Protein AF-A0A4Q2Z4Z4-F1 (afdb_monomer_li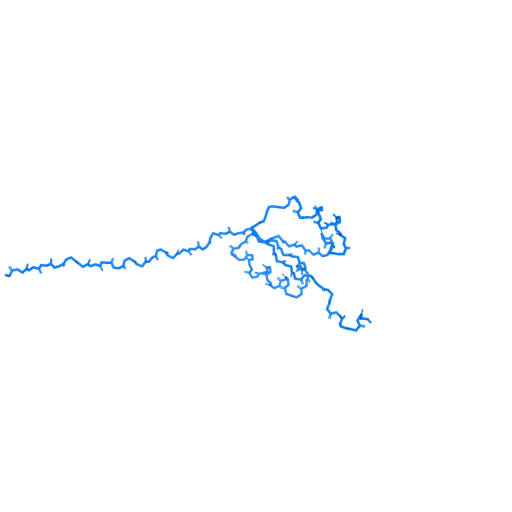te)

Secondary structure (DSSP, 8-state):
----PPP----PPP---PPP-EEEEETTTSHHHHHHHHHHTTTSEEEEE-TTT--TT-HHHHHHHHTT---SEEEE------TT--

Sequence (86 aa):
MAHRQPELIHAIPPVMIPPKKTIAIVGSAGRLGAYLADALEKEHDVIRLARPQMDLADLGSVERSLKPLDYDLLVITGALTAVDYC

Foldseek 3Di:
DDDDDDDPPPPPPPPPPDDAWEEEEEQCVDPVNVVVQVVNVVRHRYHYHYCVQAPPVDPVSVCVNPVVDDGPYYHYPDDDPPPVPD

Structure (mmCIF, N/CA/C/O backbone):
data_AF-A0A4Q2Z4Z4-F1
#
_entry.id   AF-A0A4Q2Z4Z4-F1
#
loop_
_atom_site.group_PDB
_atom_site.id
_atom_site.type_symbol
_atom_site.label_atom_id
_atom_site.label_alt_id
_atom_site.label_comp_id
_atom_site.label_asym_id
_atom_site.label_entity_id
_atom_site.label_seq_id
_atom_site.pdbx_PDB_ins_code
_atom_site.Cartn_x
_atom_site.Cartn_y
_atom_site.Cartn_z
_atom_site.occupancy
_atom_site.B_iso_or_equiv
_atom_site.auth_seq_id
_atom_site.auth_comp_id
_atom_site.auth_asym_id
_atom_site.auth_atom_id
_atom_site.pdbx_PDB_model_num
ATOM 1 N N . MET A 1 1 ? -25.952 -33.471 56.645 1.00 47.50 1 MET A N 1
ATOM 2 C CA . MET A 1 1 ? -26.877 -33.216 55.518 1.00 47.50 1 MET A CA 1
ATOM 3 C C . MET A 1 1 ? -27.046 -31.699 55.419 1.00 47.50 1 MET A C 1
ATOM 5 O O . MET A 1 1 ? -27.521 -31.138 56.387 1.00 47.50 1 MET A O 1
ATOM 9 N N . ALA A 1 2 ? -26.619 -30.926 54.425 1.00 47.56 2 ALA A N 1
ATOM 10 C CA . ALA A 1 2 ? -25.928 -31.160 53.166 1.00 47.56 2 ALA A CA 1
ATOM 11 C C . ALA A 1 2 ? -25.030 -29.928 52.905 1.00 47.56 2 ALA A C 1
ATOM 13 O O . ALA A 1 2 ? -25.478 -28.791 53.042 1.00 47.56 2 ALA A O 1
ATOM 14 N N . HIS A 1 3 ? -23.761 -30.158 52.574 1.00 49.25 3 HIS A N 1
ATOM 15 C CA . HIS A 1 3 ? -22.796 -29.125 52.203 1.00 49.25 3 HIS A CA 1
ATOM 16 C C . HIS A 1 3 ? -22.999 -28.806 50.713 1.00 49.25 3 HIS A C 1
ATOM 18 O O . HIS A 1 3 ? -22.602 -29.594 49.859 1.00 49.25 3 HIS A O 1
ATOM 24 N N . ARG A 1 4 ? -23.696 -27.708 50.392 1.00 56.84 4 ARG A N 1
ATOM 25 C CA . ARG A 1 4 ? -23.824 -27.218 49.009 1.00 56.84 4 ARG A CA 1
ATOM 26 C C . ARG A 1 4 ? -22.547 -26.465 48.636 1.00 56.84 4 ARG A C 1
ATOM 28 O O . ARG A 1 4 ? -22.292 -25.393 49.177 1.00 56.84 4 ARG A O 1
ATOM 35 N N . GLN A 1 5 ? -21.761 -27.028 47.723 1.00 61.56 5 GLN A N 1
ATOM 36 C CA . GLN A 1 5 ? -20.690 -26.304 47.038 1.00 61.56 5 GLN A CA 1
ATOM 37 C C . GLN A 1 5 ? -21.312 -25.237 46.116 1.00 61.56 5 GLN A C 1
ATOM 39 O O . GLN A 1 5 ? -22.283 -25.551 45.425 1.00 61.56 5 GLN A O 1
ATOM 44 N N . PRO A 1 6 ? -20.805 -23.993 46.091 1.00 56.00 6 PRO A N 1
ATOM 45 C CA . PRO A 1 6 ? -21.200 -23.020 45.081 1.00 56.00 6 PRO A CA 1
ATOM 46 C C . PRO A 1 6 ? -20.589 -23.411 43.730 1.00 56.00 6 PRO A C 1
ATOM 48 O O . PRO A 1 6 ? -19.393 -23.685 43.630 1.00 56.00 6 PRO A O 1
ATOM 51 N N . GLU A 1 7 ? -21.428 -23.463 42.698 1.00 56.69 7 GLU A N 1
ATOM 52 C CA . GLU A 1 7 ? -21.021 -23.779 41.332 1.00 56.69 7 GLU A CA 1
ATOM 53 C C . GLU A 1 7 ? -20.090 -22.685 40.800 1.00 56.69 7 GLU A C 1
ATOM 55 O O . GLU A 1 7 ? -20.440 -21.505 40.737 1.00 56.69 7 GLU A O 1
ATOM 60 N N . LEU A 1 8 ? -18.876 -23.089 40.428 1.00 55.19 8 LEU A N 1
ATOM 61 C CA . LEU A 1 8 ? -17.911 -22.244 39.743 1.00 55.19 8 LEU A CA 1
ATOM 62 C C . LEU A 1 8 ? -18.418 -22.014 38.312 1.00 55.19 8 LEU A C 1
ATOM 64 O O . LEU A 1 8 ? -18.120 -22.785 37.403 1.00 55.19 8 LEU A O 1
ATOM 68 N N . ILE A 1 9 ? -19.213 -20.962 38.121 1.00 61.62 9 ILE A N 1
ATOM 69 C CA . ILE A 1 9 ? -19.566 -20.440 36.797 1.00 61.62 9 ILE A CA 1
ATOM 70 C C . ILE A 1 9 ? -18.269 -20.056 36.081 1.00 61.62 9 ILE A C 1
ATOM 72 O O . ILE A 1 9 ? -17.660 -19.025 36.362 1.00 61.62 9 ILE A O 1
ATOM 76 N N . HIS A 1 10 ? -17.825 -20.922 35.174 1.00 56.59 10 HIS A N 1
ATOM 77 C CA . HIS A 1 10 ? -16.727 -20.647 34.261 1.00 56.59 10 HIS A CA 1
ATOM 78 C C . HIS A 1 10 ? -17.214 -19.561 33.295 1.00 56.59 10 HIS A C 1
ATOM 80 O O . HIS A 1 10 ? -17.880 -19.848 32.301 1.00 56.59 10 HIS A O 1
ATOM 86 N N . ALA A 1 11 ? -16.978 -18.294 33.643 1.00 66.44 11 ALA A N 1
ATOM 87 C CA . ALA A 1 11 ? -17.246 -17.184 32.746 1.00 66.44 11 ALA A CA 1
ATOM 88 C C . ALA A 1 11 ? -16.431 -17.421 31.470 1.00 66.44 11 ALA A C 1
ATOM 90 O O . ALA A 1 11 ? -15.201 -17.435 31.508 1.00 66.44 11 ALA A O 1
ATOM 91 N N . ILE A 1 12 ? -17.119 -17.648 30.350 1.00 64.69 12 ILE A N 1
ATOM 92 C CA . ILE A 1 12 ? -16.494 -17.605 29.029 1.00 64.69 12 ILE A CA 1
ATOM 93 C C . ILE A 1 12 ? -15.813 -16.232 28.954 1.00 64.69 12 ILE A C 1
ATOM 95 O O . ILE A 1 12 ? -16.492 -15.232 29.222 1.00 64.69 12 ILE A O 1
ATOM 99 N N . PRO A 1 13 ? -14.497 -16.149 28.677 1.00 62.41 13 PRO A N 1
ATOM 100 C CA . PRO A 1 13 ? -13.842 -14.856 28.566 1.00 62.41 13 PRO A CA 1
ATOM 101 C C . PRO A 1 13 ? -14.621 -14.028 27.540 1.00 62.41 13 PRO A C 1
ATOM 103 O O . PRO A 1 13 ? -15.047 -14.591 26.524 1.00 62.41 13 PRO A O 1
ATOM 106 N N . PRO A 1 14 ? -14.864 -12.729 27.793 1.00 68.06 14 PRO A N 1
ATOM 107 C CA . PRO A 1 14 ? -15.526 -11.891 26.808 1.00 68.06 14 PRO A CA 1
ATOM 108 C C . PRO A 1 14 ? -14.789 -12.068 25.483 1.00 68.06 14 PRO A 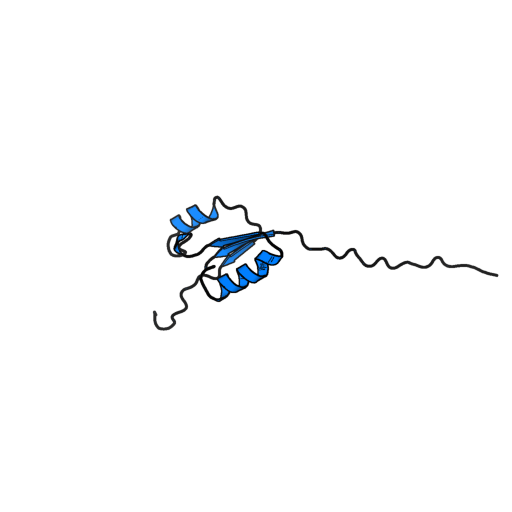C 1
ATOM 110 O O . PRO A 1 14 ? -13.559 -11.986 25.444 1.00 68.06 14 PRO A O 1
ATOM 113 N N . VAL A 1 15 ? -15.532 -12.383 24.418 1.00 69.19 15 VAL A N 1
ATOM 114 C CA . VAL A 1 15 ? -14.969 -12.445 23.070 1.00 69.19 15 VAL A CA 1
ATOM 115 C C . VAL A 1 15 ? -14.353 -11.077 22.813 1.00 69.19 15 VAL A C 1
ATOM 117 O O . VAL A 1 15 ? -15.061 -10.081 22.674 1.00 69.19 15 VAL A O 1
ATOM 120 N N . MET A 1 16 ? -13.025 -11.014 22.842 1.00 61.59 16 MET A N 1
ATOM 121 C CA . MET A 1 16 ? -12.283 -9.798 22.567 1.00 61.59 16 MET A CA 1
ATOM 122 C C . MET A 1 16 ? -12.387 -9.562 21.068 1.00 61.59 16 MET A C 1
ATOM 124 O O . MET A 1 16 ? -11.653 -10.162 20.287 1.00 61.59 16 MET A O 1
ATOM 128 N N . ILE A 1 17 ? -13.343 -8.727 20.669 1.00 68.19 17 ILE A N 1
ATOM 129 C CA . ILE A 1 17 ? -13.382 -8.188 19.315 1.00 68.19 17 ILE A CA 1
ATOM 130 C C . ILE A 1 17 ? -12.119 -7.325 19.196 1.00 68.19 17 ILE A C 1
ATOM 132 O O . ILE A 1 17 ? -11.987 -6.367 19.965 1.00 68.19 17 ILE A O 1
ATOM 136 N N . PRO A 1 18 ? -11.150 -7.680 18.333 1.00 71.19 18 PRO A N 1
ATOM 137 C CA . PRO A 1 18 ? -9.953 -6.869 18.178 1.00 71.19 18 PRO A CA 1
ATOM 138 C C . PRO A 1 18 ? -10.367 -5.445 17.780 1.00 71.19 18 PRO A C 1
ATOM 140 O O . PRO A 1 18 ? -11.313 -5.283 17.003 1.00 71.19 18 PRO A O 1
ATOM 143 N N . PRO A 1 19 ? -9.708 -4.404 18.321 1.00 85.50 19 PRO A N 1
ATOM 144 C CA . PRO A 1 19 ? -10.071 -3.035 17.997 1.00 85.50 19 PRO A CA 1
ATOM 145 C C . PRO A 1 19 ? -9.927 -2.803 16.493 1.00 85.50 19 PRO A C 1
ATOM 147 O O . PRO A 1 19 ? -8.997 -3.312 15.859 1.00 85.50 19 PRO A O 1
ATOM 150 N N . LYS A 1 20 ? -10.849 -2.014 15.935 1.00 93.88 20 LYS A N 1
ATOM 151 C CA . LYS A 1 20 ? -10.749 -1.518 14.564 1.00 93.88 20 LYS A CA 1
ATOM 152 C C . LYS A 1 20 ? -9.401 -0.806 14.392 1.00 93.88 20 LYS A C 1
ATOM 154 O O . LYS A 1 20 ? -9.037 0.003 15.241 1.00 93.88 20 LYS A O 1
ATOM 159 N N . LYS A 1 21 ? -8.666 -1.138 13.329 1.00 96.94 21 LYS A N 1
ATOM 160 C CA . LYS A 1 21 ? -7.342 -0.579 13.014 1.00 96.94 21 LYS A CA 1
ATOM 161 C C . LYS A 1 21 ? -7.392 0.284 11.763 1.00 96.94 21 LYS A C 1
ATOM 163 O O . LYS A 1 21 ? -8.211 0.016 10.883 1.00 96.94 21 LYS A O 1
ATOM 168 N N . THR A 1 22 ? -6.456 1.220 11.654 1.00 98.31 22 THR A N 1
ATOM 169 C CA . THR A 1 22 ? -6.145 1.915 10.403 1.00 98.31 22 THR A CA 1
ATOM 170 C C . THR A 1 22 ? -4.993 1.204 9.694 1.00 98.31 22 THR A C 1
ATOM 172 O O . THR A 1 22 ? -3.889 1.101 10.230 1.00 98.31 22 THR A O 1
ATOM 175 N N . ILE A 1 23 ? -5.238 0.684 8.492 1.00 98.44 23 ILE A N 1
ATOM 176 C CA . ILE A 1 23 ? -4.297 -0.161 7.747 1.00 98.44 23 ILE A CA 1
ATOM 177 C C . ILE A 1 23 ? -3.960 0.490 6.407 1.00 98.44 23 ILE A C 1
ATOM 179 O O . ILE A 1 23 ? -4.813 0.601 5.529 1.00 98.44 23 ILE A O 1
ATOM 183 N N . ALA A 1 24 ? -2.698 0.863 6.210 1.00 98.44 24 ALA A N 1
ATOM 184 C CA . ALA A 1 24 ? -2.199 1.332 4.923 1.00 98.44 24 ALA A CA 1
ATOM 185 C C . ALA A 1 24 ? -1.757 0.150 4.048 1.00 98.44 24 ALA A C 1
ATOM 187 O O . ALA A 1 24 ? -0.938 -0.671 4.463 1.00 98.44 24 ALA A O 1
ATOM 188 N N . ILE A 1 25 ? -2.270 0.067 2.819 1.00 98.56 25 ILE A N 1
ATOM 189 C CA . ILE A 1 25 ? -1.942 -0.995 1.857 1.00 98.56 25 ILE A CA 1
ATOM 190 C C . ILE A 1 25 ? -1.310 -0.380 0.613 1.00 98.56 25 ILE A C 1
ATOM 192 O O . ILE A 1 25 ? -1.978 0.292 -0.175 1.00 98.56 25 ILE A O 1
ATOM 196 N N . VAL A 1 26 ? -0.025 -0.661 0.410 1.00 98.31 26 VAL A N 1
ATOM 197 C CA . VAL A 1 26 ? 0.751 -0.250 -0.768 1.00 98.31 26 VAL A CA 1
ATOM 198 C C . VAL A 1 26 ? 0.610 -1.278 -1.876 1.00 98.31 26 VAL A C 1
ATOM 200 O O . VAL A 1 26 ? 0.706 -2.479 -1.622 1.00 98.31 26 VAL A O 1
ATOM 203 N N . GLY A 1 27 ? 0.446 -0.822 -3.115 1.00 97.88 27 GLY A N 1
ATOM 204 C CA . GLY A 1 27 ? 0.151 -1.695 -4.251 1.00 97.88 27 GLY A CA 1
ATOM 205 C C . GLY A 1 27 ? -1.323 -2.098 -4.305 1.00 97.88 27 GLY A C 1
ATOM 206 O O . GLY A 1 27 ? -1.646 -3.156 -4.839 1.00 97.88 27 GLY A O 1
ATOM 207 N N . SER A 1 28 ? -2.221 -1.258 -3.777 1.00 98.12 28 SER A N 1
ATOM 208 C CA . SER A 1 28 ? -3.659 -1.548 -3.652 1.00 98.12 28 SER A CA 1
ATOM 209 C C . SER A 1 28 ? -4.392 -1.767 -4.982 1.00 98.12 28 SER A C 1
ATOM 211 O O . SER A 1 28 ? -5.471 -2.345 -4.985 1.00 98.12 28 SER A O 1
ATOM 213 N N . ALA A 1 29 ? -3.815 -1.344 -6.112 1.00 97.75 29 ALA A N 1
ATOM 214 C CA . ALA A 1 29 ? -4.337 -1.622 -7.454 1.00 97.75 29 ALA A CA 1
ATOM 215 C C . ALA A 1 29 ? -3.862 -2.971 -8.040 1.00 97.75 29 ALA A C 1
ATOM 217 O O . ALA A 1 29 ? -4.321 -3.380 -9.105 1.00 97.75 29 ALA A O 1
ATOM 218 N N . GLY A 1 30 ? -2.919 -3.658 -7.385 1.00 97.31 30 GLY A N 1
ATOM 219 C CA . GLY A 1 30 ? -2.480 -5.000 -7.766 1.00 97.31 30 GLY A CA 1
ATOM 220 C C . GLY A 1 30 ? -3.440 -6.078 -7.259 1.00 97.31 30 GLY A C 1
ATOM 221 O O . GLY A 1 30 ? -4.223 -5.844 -6.347 1.00 97.31 30 GLY A O 1
ATOM 222 N N . ARG A 1 31 ? -3.345 -7.296 -7.806 1.00 97.81 31 ARG A N 1
ATOM 223 C CA . ARG A 1 31 ? -4.255 -8.414 -7.471 1.00 97.81 31 ARG A CA 1
ATOM 224 C C . ARG A 1 31 ? -4.352 -8.690 -5.965 1.00 97.81 31 ARG A C 1
ATOM 226 O O . ARG A 1 31 ? -5.449 -8.771 -5.427 1.00 97.81 31 ARG A O 1
ATOM 233 N N . LEU A 1 32 ? -3.203 -8.823 -5.297 1.00 97.94 32 LEU A N 1
ATOM 234 C CA . LEU A 1 32 ? -3.146 -9.106 -3.862 1.00 97.94 32 LEU A CA 1
ATOM 235 C C . LEU A 1 32 ? -3.613 -7.904 -3.035 1.00 97.94 32 LEU A C 1
ATOM 237 O O . LEU A 1 32 ? -4.452 -8.066 -2.157 1.00 97.94 32 LEU A O 1
ATOM 241 N N . GLY A 1 33 ? -3.093 -6.710 -3.329 1.00 98.19 33 GLY A N 1
ATOM 242 C CA . GLY A 1 33 ? -3.439 -5.492 -2.598 1.00 98.19 33 GLY A CA 1
ATOM 243 C C . GLY A 1 33 ? -4.922 -5.135 -2.698 1.00 98.19 33 GLY A C 1
ATOM 244 O O . GLY A 1 33 ? -5.515 -4.746 -1.695 1.00 98.19 33 GLY A O 1
ATOM 245 N N . ALA A 1 34 ? -5.535 -5.321 -3.871 1.00 98.50 34 ALA A N 1
ATOM 246 C CA . ALA A 1 34 ? -6.956 -5.070 -4.088 1.00 98.50 34 ALA A CA 1
ATOM 247 C C . ALA A 1 34 ? -7.822 -6.013 -3.246 1.00 98.50 34 ALA A C 1
ATOM 249 O O . ALA A 1 34 ? -8.629 -5.535 -2.451 1.00 98.50 34 ALA A O 1
ATOM 250 N N . TYR A 1 35 ? -7.581 -7.326 -3.355 1.00 98.50 35 TYR A N 1
ATOM 251 C CA . TYR A 1 35 ? -8.323 -8.340 -2.604 1.00 98.50 35 TYR A CA 1
ATOM 252 C C . TYR A 1 35 ? -8.147 -8.183 -1.090 1.00 98.50 35 TYR A C 1
ATOM 254 O O . TYR A 1 35 ? -9.109 -8.293 -0.333 1.00 98.50 35 TYR A O 1
ATOM 262 N N . LEU A 1 36 ? -6.919 -7.904 -0.641 1.00 98.00 36 LEU A N 1
ATOM 263 C CA . LEU A 1 36 ? -6.633 -7.688 0.772 1.00 98.00 36 LEU A CA 1
ATOM 264 C C . LEU A 1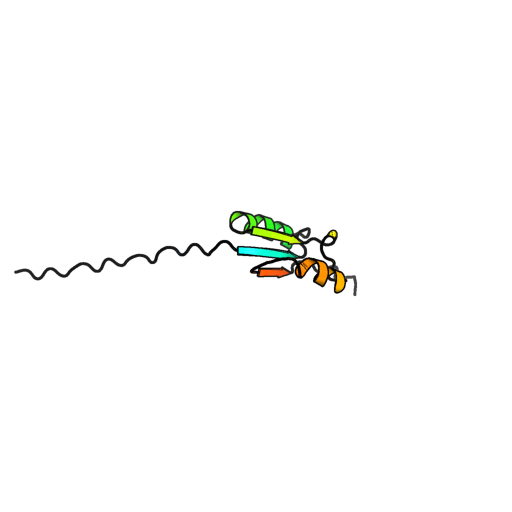 36 ? -7.380 -6.464 1.308 1.00 98.00 36 LEU A C 1
ATOM 266 O O . LEU A 1 36 ? -7.973 -6.535 2.380 1.00 98.00 36 LEU A O 1
ATOM 270 N N . ALA A 1 37 ? -7.379 -5.362 0.560 1.00 98.38 37 ALA A N 1
ATOM 271 C CA . ALA A 1 37 ? -8.100 -4.163 0.951 1.00 98.38 37 ALA A CA 1
ATOM 272 C C . ALA A 1 37 ? -9.620 -4.404 1.013 1.00 98.38 37 ALA A C 1
ATOM 274 O O . ALA A 1 37 ? -10.221 -4.093 2.035 1.00 98.38 37 ALA A O 1
ATOM 275 N N . ASP A 1 38 ? -10.219 -5.060 0.011 1.00 98.25 38 ASP A N 1
ATOM 276 C CA . ASP A 1 38 ? -11.655 -5.403 0.023 1.00 98.25 38 ASP A CA 1
ATOM 277 C C . ASP A 1 38 ? -12.040 -6.302 1.208 1.00 98.25 38 ASP A C 1
ATOM 279 O O . ASP A 1 38 ? -13.140 -6.208 1.757 1.00 98.25 38 ASP A O 1
ATOM 283 N N . ALA A 1 39 ? -11.150 -7.220 1.596 1.00 97.94 39 ALA A N 1
ATOM 284 C CA . ALA A 1 39 ? -11.376 -8.097 2.735 1.00 97.94 39 ALA A CA 1
ATOM 285 C C . ALA A 1 39 ? -11.305 -7.332 4.065 1.00 97.94 39 ALA A C 1
ATOM 287 O O . ALA A 1 39 ? -12.173 -7.528 4.914 1.00 97.94 39 ALA A O 1
ATOM 288 N N . LEU A 1 40 ? -10.302 -6.464 4.235 1.00 97.38 40 LEU A N 1
ATOM 289 C CA . LEU A 1 40 ? -10.046 -5.757 5.494 1.00 97.38 40 LEU A CA 1
ATOM 290 C C . LEU A 1 40 ? -10.972 -4.554 5.714 1.00 97.38 40 LEU A C 1
ATOM 292 O O . LEU A 1 40 ? -11.295 -4.261 6.860 1.00 97.38 40 LEU A O 1
ATOM 296 N N . GLU A 1 41 ? -11.467 -3.902 4.660 1.00 97.38 41 GLU A N 1
ATOM 297 C CA . GLU A 1 41 ? -12.420 -2.779 4.766 1.00 97.38 41 GLU A CA 1
ATOM 298 C C . GLU A 1 41 ? -13.735 -3.150 5.466 1.00 97.38 41 GLU A C 1
ATOM 300 O O . GLU A 1 41 ? -14.455 -2.280 5.953 1.00 97.38 41 GLU A O 1
ATOM 305 N N . LYS A 1 42 ? -14.047 -4.447 5.557 1.00 95.75 42 LYS A N 1
ATOM 306 C CA . LYS A 1 42 ? -15.217 -4.951 6.287 1.00 95.75 42 LYS A CA 1
ATOM 307 C C . LYS A 1 42 ? -15.113 -4.719 7.795 1.00 95.75 42 LYS A C 1
ATOM 309 O O . LYS A 1 42 ? -16.138 -4.616 8.462 1.00 95.75 42 LYS A O 1
ATOM 314 N N . GLU A 1 43 ? -13.892 -4.667 8.324 1.00 96.12 43 GLU A N 1
ATOM 315 C CA . GLU A 1 43 ? -13.616 -4.691 9.766 1.00 96.12 43 GLU A CA 1
ATOM 316 C C . GLU A 1 43 ? -12.647 -3.584 10.213 1.00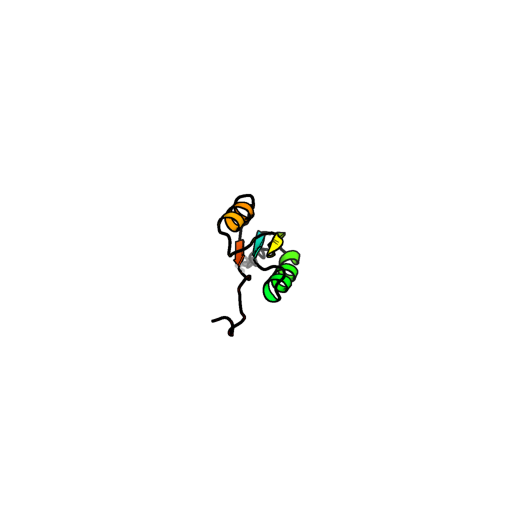 96.12 43 GLU A C 1
ATOM 318 O O . GLU A 1 43 ? -12.519 -3.320 11.410 1.00 96.12 43 GLU A O 1
ATOM 323 N N . HIS A 1 44 ? -11.965 -2.919 9.277 1.00 97.62 44 HIS A N 1
ATOM 324 C CA . HIS A 1 44 ? -10.881 -1.965 9.516 1.00 97.62 44 HIS A CA 1
ATOM 325 C C . HIS A 1 44 ? -11.002 -0.729 8.619 1.00 97.62 44 HIS A C 1
ATOM 327 O O . HIS A 1 44 ? -11.668 -0.754 7.587 1.00 97.62 44 HIS A O 1
ATOM 333 N N . ASP A 1 45 ? -10.352 0.363 9.014 1.00 98.06 45 ASP A N 1
ATOM 334 C CA . ASP A 1 45 ? -10.194 1.546 8.169 1.00 98.06 45 ASP A CA 1
ATOM 335 C C . ASP A 1 45 ? -8.986 1.333 7.255 1.00 98.06 45 ASP A C 1
ATOM 337 O O . ASP A 1 45 ? -7.855 1.227 7.722 1.00 98.06 45 ASP A O 1
ATOM 341 N N . VAL A 1 46 ? -9.200 1.218 5.945 1.00 98.38 46 VAL A N 1
ATOM 342 C CA . VAL A 1 46 ? -8.121 0.899 5.000 1.00 98.38 46 VAL A CA 1
ATOM 343 C C . VAL A 1 46 ? -7.742 2.122 4.173 1.00 98.38 46 VAL A C 1
ATOM 345 O O . VAL A 1 46 ? -8.574 2.735 3.508 1.00 98.38 46 VAL A O 1
ATOM 348 N N . ILE A 1 47 ? -6.449 2.441 4.162 1.00 98.50 47 ILE A N 1
ATOM 349 C CA . ILE A 1 47 ? -5.854 3.459 3.298 1.00 98.50 47 ILE A CA 1
ATOM 350 C C . ILE A 1 47 ? -5.225 2.749 2.098 1.00 98.50 47 ILE A C 1
ATOM 352 O O . ILE A 1 47 ? -4.209 2.060 2.211 1.00 98.50 47 ILE A O 1
ATOM 356 N N . ARG A 1 48 ? -5.826 2.915 0.920 1.00 98.38 48 ARG A N 1
ATOM 357 C CA . ARG A 1 48 ? -5.357 2.304 -0.330 1.00 98.38 48 ARG A CA 1
ATOM 358 C C . ARG A 1 48 ? -4.328 3.201 -1.020 1.00 98.38 48 ARG A C 1
ATOM 360 O O . ARG A 1 48 ? -4.667 4.275 -1.505 1.00 98.38 48 ARG A O 1
ATOM 367 N N . LEU A 1 49 ? -3.092 2.721 -1.146 1.00 98.25 49 LEU A N 1
ATOM 368 C CA . LEU A 1 49 ? -2.001 3.408 -1.842 1.00 98.25 49 LEU A CA 1
ATOM 369 C C . LEU A 1 49 ? -1.623 2.641 -3.118 1.00 98.25 49 LEU A C 1
ATOM 371 O O . LEU A 1 49 ? -0.961 1.601 -3.065 1.00 98.25 49 LEU A O 1
ATOM 375 N N . ALA A 1 50 ? -2.039 3.147 -4.280 1.00 97.69 50 ALA A N 1
ATOM 376 C CA . ALA A 1 50 ? -1.583 2.649 -5.575 1.00 97.69 50 ALA A CA 1
ATOM 377 C C . ALA A 1 50 ? -0.428 3.513 -6.107 1.00 97.69 50 ALA A C 1
ATOM 379 O O . ALA A 1 50 ? -0.043 4.518 -5.509 1.00 97.69 50 ALA A O 1
ATOM 380 N N . ARG A 1 51 ? 0.150 3.108 -7.243 1.00 96.25 51 ARG A N 1
ATOM 381 C CA . ARG A 1 51 ? 1.348 3.754 -7.796 1.00 96.25 51 ARG A CA 1
ATOM 382 C C . ARG A 1 51 ? 1.207 5.273 -8.013 1.00 96.25 51 ARG A C 1
ATOM 384 O O . ARG A 1 51 ? 2.160 5.973 -7.696 1.00 96.25 51 ARG A O 1
ATOM 391 N N . PRO A 1 52 ? 0.064 5.816 -8.485 1.00 96.00 52 PRO A N 1
ATOM 392 C CA . PRO A 1 52 ? -0.097 7.267 -8.613 1.00 96.00 52 PRO A CA 1
ATOM 393 C C . PRO A 1 52 ? -0.057 8.024 -7.277 1.00 96.00 52 PRO A C 1
ATOM 395 O O . PRO A 1 52 ? 0.278 9.203 -7.263 1.00 96.00 52 PRO A O 1
ATOM 398 N N . GLN A 1 53 ? -0.416 7.371 -6.167 1.00 96.00 53 GLN A N 1
ATOM 399 C CA . GLN A 1 53 ? -0.371 7.959 -4.826 1.00 96.00 53 GLN A CA 1
ATOM 400 C C . GLN A 1 53 ? 0.996 7.781 -4.169 1.00 96.00 53 GLN A C 1
ATOM 402 O O . GLN A 1 53 ? 1.383 8.610 -3.350 1.00 96.00 53 GLN A O 1
ATOM 407 N N . MET A 1 54 ? 1.708 6.697 -4.480 1.00 96.75 54 MET A N 1
ATOM 408 C CA . MET A 1 54 ? 3.029 6.423 -3.933 1.00 96.75 54 MET A CA 1
ATOM 409 C C . MET A 1 54 ? 3.837 5.532 -4.876 1.00 96.75 54 MET A C 1
ATOM 411 O O . MET A 1 54 ? 3.493 4.364 -5.080 1.00 96.75 54 MET A O 1
ATOM 415 N N . ASP A 1 55 ? 4.939 6.064 -5.407 1.00 96.44 55 ASP A N 1
ATOM 416 C CA . ASP A 1 55 ? 5.908 5.270 -6.161 1.00 96.44 55 ASP A CA 1
ATOM 417 C C . ASP A 1 55 ? 7.025 4.778 -5.232 1.00 96.44 55 ASP A C 1
ATOM 419 O O . ASP A 1 55 ? 7.779 5.568 -4.672 1.00 96.44 55 ASP A O 1
ATOM 423 N N . LEU A 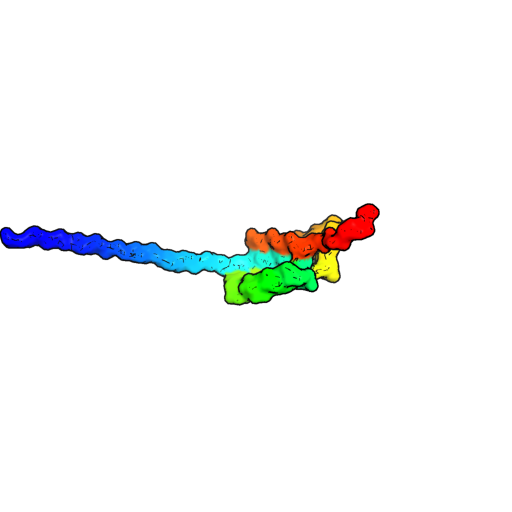1 56 ? 7.144 3.456 -5.084 1.00 96.06 56 LEU A N 1
ATOM 424 C CA . LEU A 1 56 ? 8.196 2.818 -4.286 1.00 96.06 56 LEU A CA 1
ATOM 425 C C . LEU A 1 56 ? 9.603 3.020 -4.873 1.00 96.06 56 LEU A C 1
ATOM 427 O O . LEU A 1 56 ? 10.582 2.838 -4.154 1.00 96.06 56 LEU A O 1
ATOM 431 N N . ALA A 1 57 ? 9.715 3.391 -6.152 1.00 95.75 57 ALA A N 1
ATOM 432 C CA . ALA A 1 57 ? 10.991 3.727 -6.780 1.00 95.75 57 ALA A CA 1
ATOM 433 C C . ALA A 1 57 ? 11.473 5.159 -6.460 1.00 95.75 57 ALA A C 1
ATOM 435 O O . ALA A 1 57 ? 12.619 5.488 -6.761 1.00 95.75 57 ALA A O 1
ATOM 436 N N . ASP A 1 58 ? 10.633 6.006 -5.851 1.00 97.38 58 ASP A N 1
ATOM 437 C CA . ASP A 1 58 ? 10.972 7.376 -5.446 1.00 97.38 58 ASP A CA 1
ATOM 438 C C . ASP A 1 58 ? 10.858 7.521 -3.919 1.00 97.38 58 ASP A C 1
ATOM 440 O O . ASP A 1 58 ? 9.762 7.624 -3.366 1.00 97.38 58 ASP A O 1
ATOM 444 N N . LEU A 1 59 ? 12.000 7.597 -3.224 1.00 97.62 59 LEU A N 1
ATOM 445 C CA . LEU A 1 59 ? 12.041 7.809 -1.772 1.00 97.62 59 LEU A CA 1
ATOM 446 C C . LEU A 1 59 ? 11.291 9.082 -1.348 1.00 97.62 59 LEU A C 1
ATOM 448 O O . LEU A 1 59 ? 10.588 9.079 -0.339 1.00 97.62 59 LEU A O 1
ATOM 452 N N . GLY A 1 60 ? 11.389 10.158 -2.130 1.00 98.00 60 GLY A N 1
ATOM 453 C CA . GLY A 1 60 ? 10.653 11.388 -1.864 1.00 98.00 60 GLY A CA 1
ATOM 454 C C . GLY A 1 60 ? 9.144 11.183 -1.987 1.00 98.00 60 GLY A C 1
ATOM 455 O O . GLY A 1 60 ? 8.388 11.753 -1.200 1.00 98.00 60 GLY A O 1
ATOM 456 N N . SER A 1 61 ? 8.690 10.357 -2.934 1.00 97.69 61 SER A N 1
ATOM 457 C CA . SER A 1 61 ? 7.281 9.955 -3.019 1.00 97.69 61 SER A CA 1
ATOM 458 C C . SER A 1 61 ? 6.864 9.169 -1.785 1.00 97.69 61 SER A C 1
ATOM 460 O O . SER A 1 61 ? 5.824 9.483 -1.219 1.00 97.69 61 SER A O 1
ATOM 462 N N . VAL A 1 62 ? 7.658 8.192 -1.345 1.00 97.44 62 VAL A N 1
ATOM 463 C CA . VAL A 1 62 ? 7.348 7.399 -0.145 1.00 97.44 62 VAL A CA 1
ATOM 464 C C . VAL A 1 62 ? 7.217 8.297 1.082 1.00 97.44 62 VAL A C 1
ATOM 466 O O . VAL A 1 62 ? 6.233 8.205 1.815 1.00 97.44 62 VAL A O 1
ATOM 469 N N . GLU A 1 63 ? 8.162 9.216 1.284 1.00 97.62 63 GLU A N 1
ATOM 470 C CA . GLU A 1 63 ? 8.113 10.140 2.415 1.00 97.62 63 GLU A CA 1
ATOM 471 C C . GLU A 1 63 ? 6.895 11.065 2.368 1.00 97.62 63 GLU A C 1
ATOM 473 O O . GLU A 1 63 ? 6.217 11.222 3.383 1.00 97.62 63 GLU A O 1
ATOM 478 N N . ARG A 1 64 ? 6.602 11.672 1.209 1.00 97.38 64 ARG A N 1
ATOM 479 C CA . ARG A 1 64 ? 5.447 12.571 1.053 1.00 97.38 64 ARG A CA 1
ATOM 480 C C . ARG A 1 64 ? 4.120 11.846 1.265 1.00 97.38 64 ARG A C 1
ATOM 482 O O . ARG A 1 64 ? 3.187 12.464 1.767 1.00 97.38 64 ARG A O 1
ATOM 489 N N . SER A 1 65 ? 4.042 10.572 0.892 1.00 96.62 65 SER A N 1
ATOM 490 C CA . SER A 1 65 ? 2.811 9.790 0.987 1.00 96.62 65 SER A CA 1
ATOM 491 C C . SER A 1 65 ? 2.604 9.172 2.367 1.00 96.62 65 SER A C 1
ATOM 493 O O . SER A 1 65 ? 1.467 9.140 2.818 1.00 96.62 65 SER A O 1
ATOM 495 N N . LEU A 1 66 ? 3.657 8.707 3.054 1.00 96.12 66 LEU A N 1
ATOM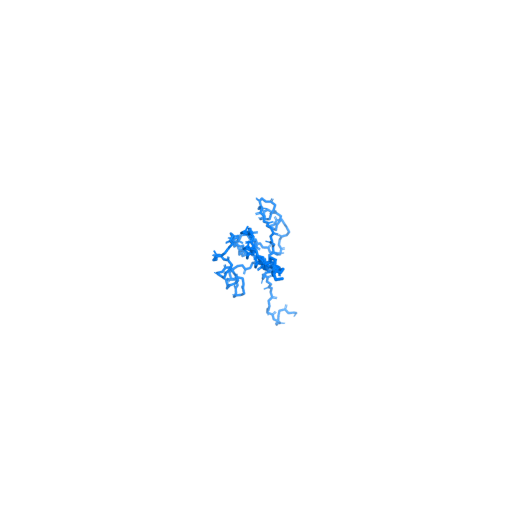 496 C CA . LEU A 1 66 ? 3.526 8.041 4.360 1.00 96.12 66 LEU A CA 1
ATOM 497 C C . LEU A 1 66 ? 3.603 8.990 5.559 1.00 96.12 66 LEU A C 1
ATOM 499 O O . LEU A 1 66 ? 2.849 8.792 6.505 1.00 96.12 66 LEU A O 1
ATOM 503 N N . LYS A 1 67 ? 4.465 10.023 5.543 1.00 96.31 67 LYS A N 1
ATOM 504 C CA . LYS A 1 67 ? 4.612 10.953 6.685 1.00 96.31 67 LYS A CA 1
ATOM 505 C C . LYS A 1 67 ? 3.299 11.585 7.176 1.00 96.31 67 LYS A C 1
ATOM 507 O O . LYS A 1 67 ? 3.180 11.754 8.385 1.00 96.31 67 LYS A O 1
ATOM 512 N N . PRO A 1 68 ? 2.346 11.985 6.311 1.00 97.06 68 PRO A N 1
ATOM 513 C CA . PRO A 1 68 ? 1.108 12.601 6.781 1.00 97.06 68 PRO A CA 1
ATOM 514 C C . PRO A 1 68 ? 0.042 11.589 7.232 1.00 97.06 68 PRO A C 1
ATOM 516 O O . PRO A 1 68 ? -1.013 12.017 7.693 1.00 97.06 68 PRO A O 1
ATOM 519 N N . LEU A 1 69 ? 0.263 10.281 7.060 1.00 96.81 69 LEU A N 1
ATOM 520 C CA . LEU A 1 69 ? -0.720 9.253 7.394 1.00 96.81 69 LEU A CA 1
ATOM 521 C C . LEU A 1 69 ? -0.502 8.732 8.812 1.00 96.81 69 LEU A C 1
ATOM 523 O O . LEU A 1 69 ? 0.620 8.421 9.201 1.00 96.81 69 LEU A O 1
ATOM 527 N N . ASP A 1 70 ? -1.601 8.565 9.539 1.00 96.06 70 ASP A N 1
ATOM 528 C CA . ASP A 1 70 ? -1.632 7.852 10.811 1.00 96.06 70 ASP A CA 1
ATOM 529 C C . ASP A 1 70 ? -2.179 6.441 10.559 1.00 96.06 70 ASP A C 1
ATOM 531 O O . ASP A 1 70 ? -3.320 6.281 10.116 1.00 96.06 70 ASP A O 1
ATOM 535 N N . TYR A 1 71 ? -1.343 5.418 10.735 1.00 97.44 71 TYR A N 1
ATOM 536 C CA . TYR A 1 71 ? -1.711 4.020 10.515 1.00 97.44 71 TYR A CA 1
ATOM 537 C C . TYR A 1 71 ? -1.126 3.117 11.604 1.00 97.44 71 TYR A C 1
ATOM 539 O O . TYR A 1 71 ? 0.016 3.282 12.028 1.00 97.44 71 TYR A O 1
ATOM 547 N N . ASP A 1 72 ? -1.889 2.098 12.001 1.00 97.69 72 ASP A N 1
ATOM 548 C CA . ASP A 1 72 ? -1.445 1.064 12.943 1.00 97.69 72 ASP A CA 1
ATOM 549 C C . ASP A 1 72 ? -0.602 -0.016 12.255 1.00 97.69 72 ASP A C 1
ATOM 551 O O . ASP A 1 72 ? 0.224 -0.682 12.883 1.00 97.69 72 ASP A O 1
ATOM 555 N N . LEU A 1 73 ? -0.870 -0.250 10.966 1.00 97.31 73 LEU A N 1
ATOM 556 C CA . LEU A 1 73 ? -0.256 -1.304 10.165 1.00 97.31 73 LEU A CA 1
ATOM 557 C C . LEU A 1 73 ? 0.024 -0.798 8.747 1.00 97.31 73 LEU A C 1
ATOM 559 O O . LEU A 1 73 ? -0.846 -0.211 8.107 1.00 97.31 73 LEU A O 1
ATOM 563 N N . LEU A 1 74 ? 1.217 -1.103 8.237 1.00 97.94 74 LEU A N 1
ATOM 564 C CA . LEU A 1 74 ? 1.584 -0.927 6.834 1.00 97.94 74 LEU A CA 1
ATOM 565 C C . LEU A 1 74 ? 1.771 -2.298 6.182 1.00 97.94 74 LEU A C 1
ATOM 567 O O . LEU A 1 74 ? 2.582 -3.101 6.643 1.00 97.94 74 LEU A O 1
ATOM 571 N N . VAL A 1 75 ? 1.064 -2.550 5.084 1.00 98.12 75 VAL A N 1
ATOM 572 C CA . VAL A 1 75 ? 1.208 -3.765 4.275 1.00 98.12 75 VAL A CA 1
ATOM 573 C C . VAL A 1 75 ? 1.730 -3.397 2.894 1.00 98.12 75 VAL A C 1
ATOM 575 O O . VAL A 1 75 ? 1.095 -2.647 2.152 1.00 98.12 75 VAL A O 1
ATOM 578 N N . ILE A 1 76 ? 2.885 -3.947 2.523 1.00 97.62 76 ILE A N 1
ATOM 579 C CA . ILE A 1 76 ? 3.531 -3.669 1.239 1.00 97.62 76 ILE A CA 1
ATOM 580 C C . ILE A 1 76 ? 3.274 -4.833 0.284 1.00 97.62 76 ILE A C 1
ATOM 582 O O . ILE A 1 76 ? 3.861 -5.900 0.422 1.00 97.62 76 ILE A O 1
ATOM 586 N N . THR A 1 77 ? 2.390 -4.620 -0.692 1.00 97.69 77 THR A N 1
ATOM 587 C CA . THR A 1 77 ? 2.075 -5.610 -1.744 1.00 97.69 77 THR A CA 1
ATOM 588 C C . THR A 1 77 ? 2.551 -5.182 -3.135 1.00 97.69 77 THR A C 1
ATOM 590 O O . THR A 1 77 ? 2.504 -5.970 -4.078 1.00 97.69 77 THR A O 1
ATOM 593 N N . GLY A 1 78 ? 3.013 -3.936 -3.281 1.00 95.69 78 GLY A N 1
ATOM 594 C CA . GLY A 1 78 ? 3.562 -3.415 -4.530 1.00 95.69 78 GLY A CA 1
ATOM 595 C C . GLY A 1 78 ? 4.958 -3.973 -4.808 1.00 95.69 78 GLY A C 1
ATOM 596 O O . GLY A 1 78 ? 5.864 -3.780 -4.004 1.00 95.69 78 GLY A O 1
ATOM 597 N N . ALA A 1 79 ? 5.133 -4.634 -5.952 1.00 95.12 79 ALA A N 1
ATOM 598 C CA . ALA A 1 79 ? 6.417 -5.155 -6.416 1.00 95.12 79 ALA A CA 1
ATOM 599 C C . ALA A 1 79 ? 6.429 -5.312 -7.946 1.00 95.12 79 ALA A C 1
ATOM 601 O O . ALA A 1 79 ? 5.383 -5.534 -8.564 1.00 95.12 79 ALA A O 1
ATOM 602 N N . LEU A 1 80 ? 7.618 -5.252 -8.553 1.00 93.44 80 LEU A N 1
ATOM 603 C CA . LEU A 1 80 ? 7.838 -5.730 -9.918 1.00 93.44 80 LEU A CA 1
ATOM 604 C C . LEU A 1 80 ? 7.995 -7.254 -9.871 1.00 93.44 80 LEU A C 1
ATOM 606 O O . LEU A 1 80 ? 8.878 -7.764 -9.193 1.00 93.44 80 LEU A O 1
ATOM 610 N N . THR A 1 81 ? 7.122 -7.976 -10.572 1.00 93.44 81 THR A N 1
ATOM 611 C CA . THR A 1 81 ? 7.100 -9.455 -10.583 1.00 93.44 81 THR A CA 1
ATOM 612 C C . THR A 1 81 ? 7.300 -10.043 -11.982 1.00 93.44 81 THR A C 1
ATOM 614 O O . THR A 1 81 ? 7.089 -11.234 -12.194 1.00 93.44 81 THR A O 1
ATOM 617 N N . ALA A 1 82 ? 7.714 -9.213 -12.945 1.00 93.56 82 ALA A N 1
ATOM 618 C CA . ALA A 1 82 ? 8.121 -9.662 -14.270 1.00 93.56 82 ALA A CA 1
ATOM 619 C C . ALA A 1 82 ? 9.531 -10.261 -14.182 1.00 93.56 82 ALA A C 1
ATOM 621 O O . ALA A 1 82 ? 10.513 -9.528 -14.096 1.00 93.56 82 ALA A O 1
ATOM 622 N N . VAL A 1 83 ? 9.614 -11.592 -14.166 1.00 93.69 83 VAL A N 1
ATOM 623 C CA . VAL A 1 83 ? 10.879 -12.330 -13.993 1.00 93.69 83 VAL A CA 1
ATOM 624 C C . VAL A 1 83 ? 11.827 -12.192 -15.185 1.00 93.69 83 VAL A C 1
ATOM 626 O O . VAL A 1 83 ? 13.029 -12.346 -15.020 1.00 93.69 83 VAL A O 1
ATOM 629 N N . ASP A 1 84 ? 11.301 -11.852 -16.362 1.00 94.81 84 ASP A N 1
ATOM 630 C CA . ASP A 1 84 ? 12.090 -11.652 -17.583 1.00 94.81 84 ASP A CA 1
ATOM 631 C C . ASP A 1 84 ? 12.816 -10.294 -17.625 1.00 94.81 84 ASP A C 1
ATOM 633 O O . ASP A 1 84 ? 13.541 -10.009 -18.570 1.00 94.81 84 ASP A O 1
ATOM 637 N N . TYR A 1 85 ? 12.603 -9.427 -16.629 1.00 82.94 85 TYR A N 1
ATOM 638 C CA . TYR A 1 85 ? 13.124 -8.053 -16.586 1.00 82.94 85 TYR A CA 1
ATOM 639 C C . TYR A 1 85 ? 14.515 -7.940 -15.920 1.00 82.94 85 TYR A C 1
ATOM 641 O O . TYR A 1 85 ? 14.869 -6.867 -15.426 1.00 82.94 85 TYR A O 1
ATOM 649 N N . CYS A 1 86 ? 15.261 -9.049 -15.852 1.00 65.56 86 CYS A N 1
ATOM 650 C CA . CYS A 1 86 ? 16.580 -9.162 -15.215 1.00 65.56 86 CYS A CA 1
ATOM 651 C C . CYS A 1 86 ? 17.746 -8.855 -16.160 1.00 65.56 86 CYS A C 1
ATOM 653 O O . CYS A 1 86 ? 17.695 -9.279 -17.335 1.00 65.56 86 CYS A O 1
#

pLDDT: mean 88.66, std 15.61, range [47.5, 98.56]

Radius of gyration: 22.56 Å; chains: 1; bounding box: 44×46×73 Å